Protein AF-A0A0L0F3C5-F1 (afdb_monomer_lite)

pLDDT: mean 93.69, std 4.96, range [77.5, 98.19]

Radius of gyration: 15.8 Å; chains: 1; bounding box: 33×23×44 Å

Foldseek 3Di:
DWDADPVVRWIKDKDAWDWDWPQPVHDDIDIATADKIWIATPVPGDIKIKGRDDADPPDDDGRDMDIDD

Organism: NCBI:txid667725

Structure (mmCIF, N/CA/C/O backbone):
data_AF-A0A0L0F3C5-F1
#
_entry.id   AF-A0A0L0F3C5-F1
#
loop_
_atom_site.group_PDB
_atom_site.id
_atom_site.type_symbol
_atom_site.label_atom_id
_atom_site.label_alt_id
_atom_site.label_comp_id
_atom_site.label_asym_id
_atom_site.label_entity_id
_atom_site.label_seq_id
_atom_site.pdbx_PDB_ins_code
_atom_site.Cartn_x
_atom_site.Cartn_y
_atom_site.Cartn_z
_atom_site.occupancy
_atom_site.B_iso_or_equiv
_atom_site.auth_seq_id
_atom_site.auth_comp_id
_atom_site.auth_asym_id
_atom_site.auth_atom_id
_atom_site.pdbx_PDB_model_num
ATOM 1 N N . MET A 1 1 ? -9.447 -7.553 0.091 1.00 94.50 1 MET A N 1
ATOM 2 C CA . MET A 1 1 ? -8.881 -8.374 1.184 1.00 94.50 1 MET A CA 1
ATOM 3 C C . MET A 1 1 ? -9.613 -8.038 2.475 1.00 94.50 1 MET A C 1
ATOM 5 O O . MET A 1 1 ? -10.017 -6.892 2.620 1.00 94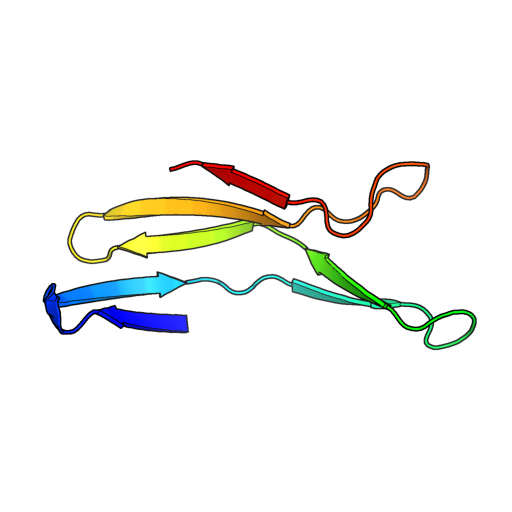.50 1 MET A O 1
ATOM 9 N N . LYS A 1 2 ? -9.817 -9.004 3.378 1.00 96.12 2 LYS A N 1
ATOM 10 C CA . LYS A 1 2 ? -10.347 -8.751 4.727 1.00 96.12 2 LYS A CA 1
ATOM 11 C C . LYS A 1 2 ? -9.247 -8.972 5.760 1.00 96.12 2 LYS A C 1
ATOM 13 O O . LYS A 1 2 ? -8.513 -9.949 5.642 1.00 96.12 2 LYS A O 1
ATOM 18 N N . LEU A 1 3 ? -9.148 -8.079 6.736 1.00 96.62 3 LEU A N 1
ATOM 19 C CA . LEU A 1 3 ? -8.221 -8.159 7.861 1.00 96.62 3 LEU A CA 1
ATOM 20 C C . LEU A 1 3 ? -9.027 -8.117 9.160 1.00 96.62 3 LEU A C 1
ATOM 22 O O . LEU A 1 3 ? -9.873 -7.246 9.324 1.00 96.62 3 LEU A O 1
ATOM 26 N N . HIS A 1 4 ? -8.764 -9.054 10.066 1.00 97.31 4 HIS A N 1
ATOM 27 C CA . HIS A 1 4 ? -9.405 -9.110 11.377 1.00 97.31 4 HIS A CA 1
ATOM 28 C C . HIS A 1 4 ? -8.372 -8.753 12.448 1.00 97.31 4 HIS A C 1
ATOM 30 O O . HIS A 1 4 ? -7.386 -9.475 12.607 1.00 97.31 4 HIS A O 1
ATOM 36 N N . LEU A 1 5 ? -8.591 -7.653 13.170 1.00 95.75 5 LEU A N 1
ATOM 37 C CA . LEU A 1 5 ? -7.787 -7.273 14.331 1.00 95.75 5 LEU A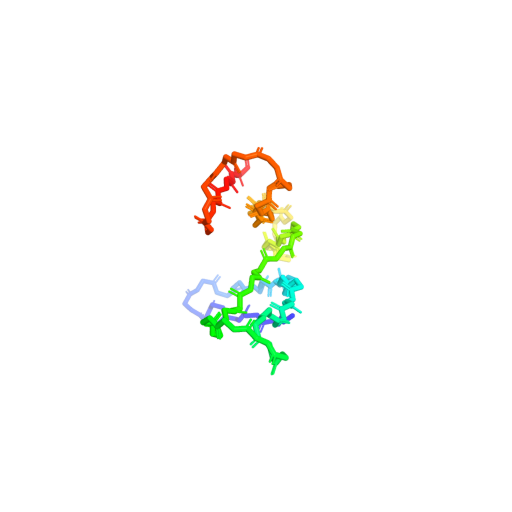 CA 1
ATOM 38 C C . LEU A 1 5 ? -8.439 -7.853 15.585 1.00 95.75 5 LEU A C 1
ATOM 40 O O . LEU A 1 5 ? -9.361 -7.270 16.146 1.00 95.75 5 LEU A O 1
ATOM 44 N N . GLN A 1 6 ? -7.961 -9.026 16.007 1.00 95.50 6 GLN A N 1
ATOM 45 C CA . GLN A 1 6 ? -8.579 -9.813 17.081 1.00 95.50 6 GLN A CA 1
ATOM 46 C C . GLN A 1 6 ? -8.587 -9.096 18.436 1.00 95.50 6 GLN A C 1
ATOM 48 O O . GLN A 1 6 ? -9.552 -9.221 19.179 1.00 95.50 6 GLN A O 1
ATOM 53 N N . GLU A 1 7 ? -7.539 -8.332 18.752 1.00 97.19 7 GLU A N 1
ATOM 54 C CA . GLU A 1 7 ? -7.426 -7.621 20.035 1.00 97.19 7 GLU A CA 1
ATOM 55 C C . GLU A 1 7 ? -8.464 -6.501 20.195 1.00 97.19 7 GLU A C 1
ATOM 57 O O . GLU A 1 7 ? -8.851 -6.183 21.317 1.00 97.19 7 GLU A O 1
ATOM 62 N N . LEU A 1 8 ? -8.917 -5.919 19.081 1.00 96.00 8 LEU A N 1
ATOM 63 C CA . LEU A 1 8 ? -9.876 -4.810 19.056 1.00 96.00 8 LEU A CA 1
ATOM 64 C C . LEU A 1 8 ? -11.277 -5.242 18.594 1.00 96.00 8 LEU A C 1
ATOM 66 O O . LEU A 1 8 ? -12.186 -4.421 18.578 1.00 96.00 8 LEU A O 1
ATOM 70 N N . ASP A 1 9 ? -11.447 -6.514 18.219 1.00 96.62 9 ASP A N 1
ATOM 71 C CA . ASP A 1 9 ? -12.654 -7.055 17.578 1.00 96.62 9 ASP A CA 1
ATOM 72 C C . ASP A 1 9 ? -13.110 -6.241 16.347 1.00 96.62 9 ASP A C 1
ATOM 74 O O . ASP A 1 9 ? -14.296 -6.003 16.102 1.00 96.62 9 ASP A O 1
ATOM 78 N N . GLU A 1 10 ? -12.142 -5.787 15.546 1.00 97.56 10 GLU A N 1
ATOM 79 C CA . GLU A 1 10 ? -12.398 -4.964 14.363 1.00 97.56 10 GLU A CA 1
ATOM 80 C C . GLU A 1 10 ? -12.151 -5.720 13.058 1.00 97.56 10 GLU A C 1
ATOM 82 O O . GLU A 1 10 ? -11.219 -6.524 12.926 1.00 97.56 10 GLU A O 1
ATOM 87 N N . VAL A 1 11 ? -12.971 -5.413 12.052 1.00 97.88 11 VAL A N 1
ATOM 88 C CA . VAL A 1 11 ? -12.855 -5.978 10.708 1.00 97.88 11 VAL A CA 1
ATOM 89 C C . VAL A 1 11 ? -12.594 -4.872 9.705 1.00 97.88 11 VAL A C 1
ATOM 91 O O . VAL A 1 11 ? -13.380 -3.944 9.567 1.00 97.88 11 VAL A O 1
ATOM 94 N N . TYR A 1 12 ? -11.523 -5.019 8.937 1.00 98.12 12 TYR A N 1
ATOM 95 C CA . TYR A 1 12 ? -11.136 -4.078 7.900 1.00 98.12 12 TYR A CA 1
ATOM 96 C C . TYR A 1 12 ? -11.291 -4.699 6.520 1.00 98.12 12 TYR A C 1
ATOM 98 O O . TYR A 1 12 ? -10.921 -5.858 6.291 1.00 98.12 12 TYR A O 1
ATOM 106 N N . THR A 1 13 ? -11.795 -3.917 5.572 1.00 98.19 13 THR A N 1
ATOM 107 C CA . THR A 1 13 ? -11.726 -4.247 4.149 1.00 98.19 13 THR A CA 1
ATOM 108 C C . THR A 1 13 ? -10.666 -3.391 3.476 1.00 98.19 13 THR A C 1
ATOM 110 O O . THR A 1 13 ? -10.572 -2.190 3.699 1.00 98.19 13 THR A O 1
ATOM 113 N N . ILE A 1 14 ? -9.813 -4.045 2.691 1.00 98.06 14 ILE A N 1
ATOM 114 C CA . ILE A 1 14 ? -8.665 -3.422 2.035 1.00 98.06 14 ILE A CA 1
ATOM 115 C C . ILE A 1 14 ? -8.729 -3.744 0.546 1.00 98.06 14 ILE A C 1
ATOM 117 O O . ILE A 1 14 ? -8.740 -4.927 0.170 1.00 98.06 14 ILE A O 1
ATOM 121 N N . THR A 1 15 ? -8.783 -2.729 -0.315 1.00 98.06 15 THR A N 1
ATOM 122 C CA . THR A 1 15 ? -8.607 -2.927 -1.763 1.00 98.06 15 THR A CA 1
ATOM 123 C C . THR A 1 15 ? -7.125 -3.096 -2.099 1.00 98.06 15 THR A C 1
ATOM 125 O O . THR A 1 15 ? -6.252 -2.665 -1.355 1.00 98.06 15 THR A O 1
ATOM 128 N N . LEU A 1 16 ? -6.814 -3.785 -3.196 1.00 96.81 16 LEU A N 1
ATOM 129 C CA . LEU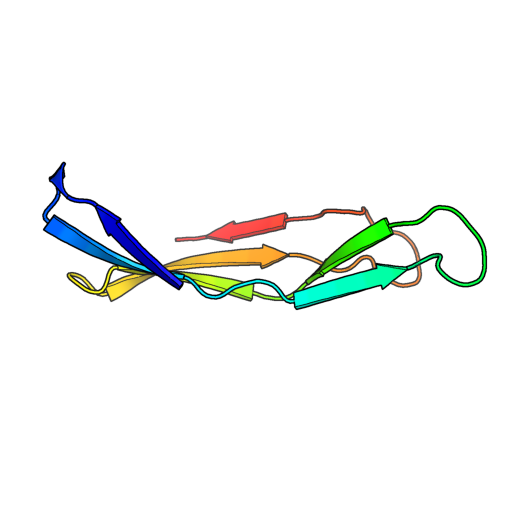 A 1 16 ? -5.427 -3.959 -3.633 1.00 96.81 16 LEU A CA 1
ATOM 130 C C . LEU A 1 16 ? -5.105 -2.967 -4.751 1.00 96.81 16 LEU A C 1
ATOM 132 O O . LEU A 1 16 ? -5.986 -2.686 -5.569 1.00 96.81 16 LEU A O 1
ATOM 136 N N . PRO A 1 17 ? -3.862 -2.459 -4.818 1.00 96.31 17 PRO A N 1
ATOM 137 C CA . PRO A 1 17 ? -3.454 -1.628 -5.934 1.00 96.31 17 PRO A CA 1
ATOM 138 C C . PRO A 1 17 ? -3.364 -2.472 -7.209 1.00 96.31 17 PRO A C 1
ATOM 140 O O . PRO A 1 17 ? -3.154 -3.688 -7.174 1.00 96.31 17 PRO A O 1
ATOM 143 N N . SER A 1 18 ? -3.477 -1.807 -8.353 1.00 95.69 18 SER A N 1
ATOM 144 C CA . SER A 1 18 ? -3.098 -2.405 -9.633 1.00 95.69 18 SER A CA 1
ATOM 145 C C . SER A 1 18 ? -1.575 -2.528 -9.728 1.00 95.69 18 SER A C 1
ATOM 147 O O . SER A 1 18 ? -0.849 -1.748 -9.109 1.00 95.69 18 SER A O 1
ATOM 149 N N . ALA A 1 19 ? -1.091 -3.487 -10.515 1.00 94.81 19 ALA A N 1
ATOM 150 C CA . ALA A 1 19 ? 0.331 -3.675 -10.776 1.00 94.81 19 ALA A CA 1
ATOM 151 C C . ALA A 1 19 ? 0.575 -3.833 -12.277 1.00 94.81 19 ALA A C 1
ATOM 153 O O . ALA A 1 19 ? -0.131 -4.581 -12.954 1.00 94.81 19 ALA A O 1
ATOM 154 N N . ILE A 1 20 ? 1.595 -3.149 -12.790 1.00 91.88 20 ILE A N 1
ATOM 155 C CA . ILE A 1 20 ? 2.045 -3.265 -14.178 1.00 91.88 20 ILE A CA 1
ATOM 156 C C . ILE A 1 20 ? 3.530 -3.600 -14.179 1.00 91.88 20 ILE A C 1
ATOM 158 O O . ILE A 1 20 ? 4.320 -2.977 -13.471 1.00 91.88 20 ILE A O 1
ATOM 162 N N . VAL A 1 21 ? 3.916 -4.573 -15.000 1.00 93.00 21 VAL A N 1
ATOM 163 C CA . VAL A 1 21 ? 5.316 -4.956 -15.187 1.00 93.00 21 VAL A CA 1
ATOM 164 C C . VAL A 1 21 ? 5.861 -4.276 -16.442 1.00 93.00 21 VAL A C 1
ATOM 166 O O . VAL A 1 21 ? 5.311 -4.427 -17.532 1.00 93.00 21 VAL A O 1
ATOM 169 N N . LYS A 1 22 ? 6.948 -3.521 -16.287 1.00 90.69 22 LYS A N 1
ATOM 170 C CA . LYS A 1 22 ? 7.673 -2.821 -17.355 1.00 90.69 22 LYS A CA 1
ATOM 171 C C . LYS A 1 22 ? 9.045 -3.464 -17.574 1.00 90.69 22 LYS A C 1
ATOM 173 O 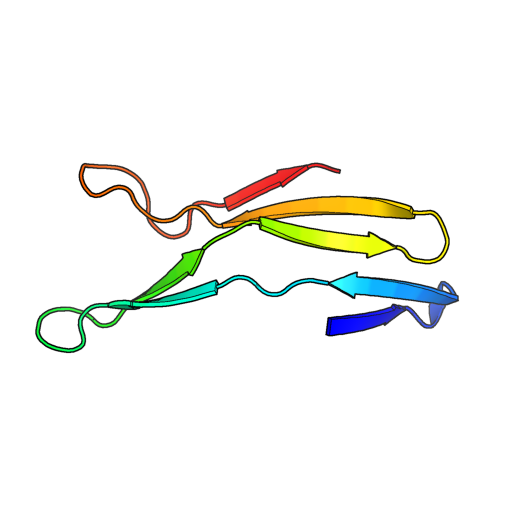O . LYS A 1 22 ? 9.585 -4.103 -16.675 1.00 90.69 22 LYS A O 1
ATOM 178 N N . GLY A 1 23 ? 9.611 -3.266 -18.768 1.00 91.44 23 GLY A N 1
ATOM 179 C CA . GLY A 1 23 ? 10.967 -3.719 -19.113 1.00 91.44 23 GLY A CA 1
ATOM 180 C C . GLY A 1 23 ? 11.067 -5.137 -19.688 1.00 91.44 23 GLY A C 1
ATOM 181 O O . GLY A 1 23 ? 12.171 -5.604 -19.930 1.00 91.44 23 GLY A O 1
ATOM 182 N N . ILE A 1 24 ? 9.935 -5.807 -19.951 1.00 91.94 24 ILE A N 1
ATOM 183 C CA . ILE A 1 24 ? 9.908 -7.213 -20.406 1.00 91.94 24 ILE A CA 1
ATOM 184 C C . ILE A 1 24 ? 10.615 -7.406 -21.753 1.00 91.94 24 ILE A C 1
ATOM 186 O O . ILE A 1 24 ? 11.291 -8.408 -21.955 1.00 91.94 24 ILE A O 1
ATOM 190 N N . PHE A 1 25 ? 10.455 -6.459 -22.679 1.00 91.81 25 PHE A N 1
ATOM 191 C CA . PHE A 1 25 ? 11.094 -6.546 -23.992 1.00 91.81 25 PHE A CA 1
ATOM 192 C C . PHE A 1 25 ? 12.522 -5.995 -23.977 1.00 91.81 25 PHE A C 1
ATOM 194 O O . PHE A 1 25 ? 13.409 -6.599 -24.570 1.00 91.81 25 PHE A O 1
ATOM 201 N N . PHE A 1 26 ? 12.749 -4.866 -23.297 1.00 82.81 26 PHE A N 1
ATOM 202 C CA . PHE A 1 26 ? 14.048 -4.198 -23.210 1.00 82.81 26 PHE A CA 1
ATOM 203 C C . PHE A 1 26 ? 14.131 -3.349 -21.933 1.00 82.81 26 PHE A C 1
ATOM 205 O O . PHE A 1 26 ? 13.160 -2.680 -21.569 1.00 82.81 26 PHE A O 1
ATOM 212 N N . GLY A 1 27 ? 15.310 -3.313 -21.303 1.00 86.81 27 GLY A N 1
ATOM 213 C CA . GLY A 1 27 ? 15.596 -2.495 -20.117 1.00 86.81 27 GLY A CA 1
ATOM 214 C C . GLY A 1 27 ? 15.498 -3.251 -18.787 1.00 86.81 27 GLY A C 1
ATOM 215 O O . GLY A 1 27 ? 15.373 -4.471 -18.748 1.00 86.81 27 GLY A O 1
ATOM 216 N N . THR A 1 28 ? 15.599 -2.515 -17.678 1.00 90.88 28 THR A N 1
ATOM 217 C CA . THR A 1 28 ? 15.506 -3.080 -16.324 1.00 90.88 28 THR A CA 1
ATOM 218 C C . THR A 1 28 ? 14.055 -3.396 -15.978 1.00 90.88 28 THR A C 1
ATOM 220 O O . THR A 1 28 ? 13.180 -2.537 -16.101 1.00 90.88 28 THR A O 1
ATOM 223 N N . MET A 1 29 ? 13.812 -4.617 -15.506 1.00 94.12 29 MET A N 1
ATOM 224 C CA . MET A 1 29 ? 12.500 -5.048 -15.028 1.00 94.12 29 MET A CA 1
ATOM 225 C C . MET A 1 29 ? 12.039 -4.199 -13.843 1.00 94.12 29 MET A C 1
ATOM 227 O O . MET A 1 29 ? 12.775 -4.019 -12.873 1.00 94.12 29 MET A O 1
ATOM 231 N N . MET A 1 30 ? 10.801 -3.714 -13.908 1.00 89.75 30 MET A N 1
ATOM 232 C CA . MET A 1 30 ? 10.195 -2.927 -12.839 1.00 89.75 30 MET A CA 1
ATOM 233 C C . MET A 1 30 ? 8.714 -3.263 -12.685 1.00 89.75 30 MET A C 1
ATOM 235 O O . MET A 1 30 ? 7.998 -3.387 -13.677 1.00 89.75 30 MET A O 1
ATOM 239 N N . VAL A 1 31 ? 8.251 -3.356 -11.438 1.00 92.75 31 VAL A N 1
ATOM 240 C CA . VAL A 1 31 ? 6.824 -3.390 -11.109 1.00 92.75 31 VAL A CA 1
ATOM 241 C C . VAL A 1 31 ? 6.403 -2.002 -10.660 1.00 92.75 31 VAL A C 1
ATOM 243 O O . VAL A 1 31 ? 6.995 -1.429 -9.749 1.00 92.75 31 VAL A O 1
ATOM 246 N N . GLU A 1 32 ? 5.377 -1.466 -11.302 1.00 93.25 32 GLU A N 1
ATOM 247 C CA . GLU A 1 32 ? 4.765 -0.207 -10.920 1.00 93.25 32 GLU A CA 1
ATOM 248 C C . GLU A 1 32 ? 3.372 -0.459 -10.358 1.00 93.25 32 GLU A C 1
ATOM 250 O O . GLU A 1 32 ? 2.523 -1.062 -11.018 1.00 93.25 32 GLU A O 1
ATOM 255 N N . LEU A 1 33 ? 3.159 0.010 -9.130 1.00 95.62 33 LEU A N 1
ATOM 256 C CA . LEU A 1 33 ? 1.859 -0.018 -8.478 1.00 95.62 33 LEU A CA 1
ATOM 257 C C . LEU A 1 33 ? 1.070 1.243 -8.827 1.00 95.62 33 LEU A C 1
ATOM 259 O O . LEU A 1 33 ? 1.647 2.323 -8.966 1.00 95.62 33 LEU A O 1
ATOM 263 N N . GLY A 1 34 ? -0.245 1.104 -8.959 1.00 95.31 34 GLY A N 1
ATOM 264 C CA . GLY A 1 34 ? -1.119 2.209 -9.331 1.00 95.31 34 GLY A CA 1
ATOM 265 C C . GLY A 1 34 ? -2.516 2.124 -8.730 1.00 95.31 34 GLY A C 1
ATOM 266 O O . GLY A 1 34 ? -3.038 1.030 -8.494 1.00 95.31 34 GLY A O 1
ATOM 267 N N . GLY A 1 35 ? -3.138 3.290 -8.577 1.00 96.12 35 GLY A N 1
ATOM 268 C CA . GLY A 1 35 ? -4.528 3.447 -8.150 1.00 96.12 35 GLY A CA 1
ATOM 269 C C . GLY A 1 35 ? -4.685 3.701 -6.652 1.00 96.12 35 GLY A C 1
ATOM 270 O O . GLY A 1 35 ? -3.709 3.694 -5.898 1.00 96.12 35 GLY A O 1
ATOM 271 N N . THR A 1 36 ? -5.931 3.936 -6.243 1.00 97.44 36 THR A N 1
ATOM 272 C CA . THR A 1 36 ? -6.303 4.229 -4.855 1.00 97.44 36 THR A CA 1
ATOM 273 C C . THR A 1 36 ? -6.642 2.946 -4.108 1.00 97.44 36 THR A C 1
ATOM 275 O O . THR A 1 36 ? -7.556 2.201 -4.476 1.00 97.44 36 THR A O 1
ATOM 278 N N . VAL A 1 37 ? -5.913 2.706 -3.028 1.00 98.19 37 VAL A N 1
ATOM 279 C CA . VAL A 1 37 ? -6.219 1.690 -2.029 1.00 98.19 37 VAL A CA 1
ATOM 280 C C . VAL A 1 37 ? -7.067 2.317 -0.935 1.00 98.19 37 VAL A C 1
ATOM 282 O O . VAL A 1 37 ? -6.723 3.372 -0.412 1.00 98.19 37 VAL A O 1
ATOM 285 N N . LYS A 1 38 ? -8.161 1.648 -0.574 1.00 98.00 38 LYS A N 1
ATOM 286 C CA . LYS A 1 38 ? -9.022 2.025 0.546 1.00 98.00 38 LYS A CA 1
ATOM 287 C C . LYS A 1 38 ? -8.891 0.996 1.653 1.00 98.00 38 LYS A C 1
ATOM 289 O O . LYS A 1 38 ? -8.950 -0.202 1.373 1.00 98.00 38 LYS A O 1
ATOM 294 N N . VAL A 1 39 ? -8.725 1.477 2.878 1.00 98.06 39 VAL A N 1
ATOM 295 C CA . VAL A 1 39 ? -8.770 0.699 4.115 1.00 98.06 39 VAL A CA 1
ATOM 296 C C . VAL A 1 39 ? -9.979 1.184 4.897 1.00 98.06 39 VAL A C 1
ATOM 298 O O . VAL A 1 39 ? -9.961 2.287 5.430 1.00 98.06 39 VAL A O 1
ATOM 301 N N . GLU A 1 40 ? -11.031 0.378 4.941 1.00 98.19 40 GLU A N 1
ATOM 302 C CA . GLU A 1 40 ? -12.287 0.721 5.605 1.00 98.19 40 GLU A CA 1
ATOM 303 C C . GLU A 1 40 ? -12.494 -0.170 6.828 1.00 98.19 40 GLU A C 1
ATOM 305 O O . GLU A 1 40 ? -12.477 -1.399 6.712 1.00 98.19 40 GLU A O 1
ATOM 310 N N . ASN A 1 41 ? -12.694 0.449 7.991 1.00 97.62 41 ASN A N 1
ATOM 311 C CA . ASN A 1 41 ? -13.118 -0.226 9.211 1.00 97.62 41 ASN A CA 1
ATOM 312 C C . ASN A 1 41 ? -14.632 -0.477 9.140 1.00 97.62 41 ASN A C 1
ATOM 314 O O . ASN A 1 41 ? -15.432 0.454 9.143 1.00 97.62 41 ASN A O 1
ATOM 318 N N . MET A 1 42 ? -15.040 -1.742 9.106 1.00 96.94 42 MET A N 1
ATOM 319 C CA . MET A 1 42 ? -16.442 -2.143 8.960 1.00 96.94 42 MET A CA 1
ATOM 320 C C . MET A 1 42 ? -17.274 -1.903 10.225 1.00 96.94 42 MET A C 1
ATOM 322 O O . MET A 1 42 ? -18.501 -1.935 10.158 1.00 96.94 42 MET A O 1
ATOM 326 N N . ASN A 1 43 ? -16.633 -1.691 11.376 1.00 96.44 43 ASN A N 1
ATOM 327 C CA . ASN A 1 43 ? -17.310 -1.478 12.651 1.00 96.44 43 ASN A CA 1
ATOM 328 C C . ASN A 1 43 ? -17.783 -0.023 12.798 1.00 96.44 43 ASN A C 1
ATOM 330 O O . ASN A 1 43 ? -18.845 0.215 13.369 1.00 96.44 43 ASN A O 1
ATOM 334 N N . ASN A 1 44 ? -17.006 0.948 12.304 1.00 95.62 44 ASN A N 1
ATOM 335 C CA . ASN A 1 44 ? -17.278 2.381 12.496 1.00 95.62 44 ASN A CA 1
ATOM 336 C C . ASN A 1 44 ? -17.285 3.219 11.203 1.00 95.62 44 ASN A C 1
ATOM 338 O O . ASN A 1 44 ? -17.604 4.405 11.260 1.00 95.62 44 ASN A O 1
ATOM 342 N N . GLY A 1 45 ? -16.970 2.627 10.048 1.00 95.06 45 GLY A N 1
ATOM 343 C CA . GLY A 1 45 ? -16.996 3.292 8.745 1.00 95.06 45 GLY A CA 1
ATOM 344 C C . GLY A 1 45 ? -15.847 4.272 8.501 1.00 95.06 45 GLY A C 1
ATOM 345 O O . GLY A 1 45 ? -15.903 5.027 7.534 1.00 95.06 45 GLY A O 1
ATOM 346 N N . LEU A 1 46 ? -14.817 4.298 9.355 1.00 96.88 46 LEU A N 1
ATOM 347 C CA . LEU A 1 46 ? -13.617 5.095 9.100 1.00 96.88 46 LEU A CA 1
ATOM 348 C C . LEU A 1 46 ? -12.875 4.546 7.879 1.00 96.88 46 LEU A C 1
ATOM 350 O O . LEU A 1 46 ? -12.657 3.337 7.768 1.00 96.88 46 LEU A O 1
ATOM 354 N N . VAL A 1 47 ? -12.462 5.446 6.987 1.00 97.56 47 VAL A N 1
ATOM 355 C CA . VAL A 1 47 ? -11.782 5.104 5.735 1.00 97.56 47 VAL A CA 1
ATOM 356 C C . VAL A 1 47 ? -10.457 5.840 5.666 1.00 97.56 47 VAL A C 1
ATOM 358 O O . VAL A 1 47 ? -10.433 7.058 5.715 1.00 97.56 47 VAL A O 1
ATOM 361 N N . ALA A 1 48 ? -9.368 5.104 5.479 1.00 98.00 48 ALA A N 1
ATOM 362 C CA . ALA A 1 48 ? -8.101 5.676 5.046 1.00 98.00 48 ALA A CA 1
ATOM 363 C C . ALA A 1 48 ? -7.879 5.375 3.562 1.00 98.00 48 ALA A C 1
ATOM 365 O O . ALA A 1 48 ? -8.127 4.258 3.094 1.00 98.00 48 ALA A O 1
ATOM 366 N N . GLU A 1 49 ? -7.381 6.361 2.822 1.00 98.06 49 GLU A N 1
ATOM 367 C CA . GLU A 1 49 ? -7.074 6.234 1.399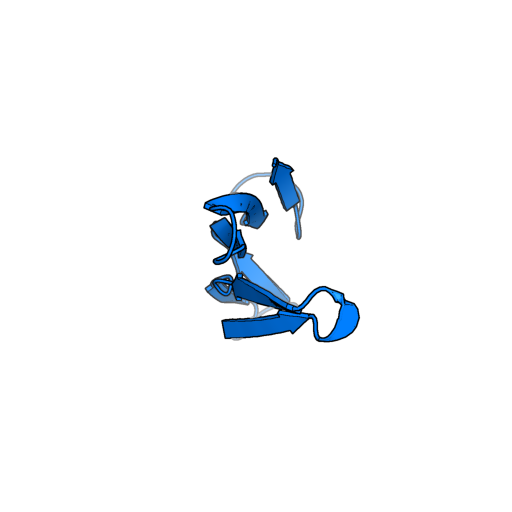 1.00 98.06 49 GLU A CA 1
ATOM 368 C C . GLU A 1 49 ? -5.574 6.396 1.151 1.00 98.06 49 GLU A C 1
ATOM 370 O O . GLU A 1 49 ? -4.911 7.264 1.723 1.00 98.06 49 GLU A O 1
ATOM 375 N N . VAL A 1 50 ? -5.034 5.543 0.279 1.00 97.94 50 VAL A N 1
ATOM 376 C CA . VAL A 1 50 ? -3.632 5.549 -0.142 1.00 97.94 50 VAL A CA 1
ATOM 377 C C . VAL A 1 50 ? -3.567 5.516 -1.664 1.00 97.94 50 VAL A C 1
ATOM 379 O O . VAL A 1 50 ? -3.961 4.538 -2.294 1.00 97.94 50 VAL A O 1
ATOM 382 N N . ASP A 1 51 ? -3.011 6.561 -2.260 1.00 97.38 51 ASP A N 1
ATOM 383 C CA . ASP A 1 51 ? -2.815 6.687 -3.698 1.00 97.38 51 ASP A CA 1
ATOM 384 C C . ASP A 1 51 ? -1.411 6.248 -4.102 1.00 97.38 51 ASP A C 1
ATOM 386 O O . ASP A 1 51 ? -0.418 6.913 -3.789 1.00 97.38 51 ASP A O 1
ATOM 390 N N . PHE A 1 52 ? -1.333 5.166 -4.877 1.00 96.44 52 PHE A N 1
ATOM 391 C CA . PHE A 1 52 ? -0.117 4.755 -5.571 1.00 96.44 52 PHE A CA 1
ATOM 392 C C . PHE A 1 52 ? -0.041 5.488 -6.910 1.00 96.44 52 PHE A C 1
ATOM 394 O O . PHE A 1 52 ? -0.822 5.225 -7.832 1.00 96.44 52 PHE A O 1
ATOM 401 N N . LYS A 1 53 ? 0.889 6.440 -7.020 1.00 93.25 53 LYS A N 1
ATOM 402 C CA . LYS A 1 53 ? 1.038 7.271 -8.216 1.00 93.25 53 LYS A CA 1
ATOM 403 C C . LYS A 1 53 ? 1.920 6.570 -9.234 1.00 93.25 53 LYS A C 1
ATOM 405 O O . LYS A 1 53 ? 3.087 6.273 -8.973 1.00 93.25 53 LYS A O 1
ATOM 410 N N . GLN A 1 54 ? 1.365 6.386 -10.425 1.00 89.19 54 GLN A N 1
ATOM 411 C CA . GLN A 1 54 ? 2.139 5.969 -11.583 1.00 89.19 54 GLN A CA 1
ATOM 412 C C . GLN A 1 54 ? 3.024 7.121 -12.048 1.00 89.19 54 GLN A C 1
ATOM 414 O O . GLN A 1 54 ? 2.617 8.287 -12.061 1.00 89.19 54 GLN A O 1
ATOM 419 N N . LYS A 1 55 ? 4.244 6.789 -12.451 1.00 87.06 55 LYS A N 1
ATOM 420 C CA . LYS A 1 55 ? 5.182 7.738 -13.014 1.00 87.06 55 LYS A CA 1
ATOM 421 C C . LYS A 1 55 ? 4.609 8.299 -14.324 1.00 87.06 55 LYS A C 1
ATOM 423 O O . LYS A 1 55 ? 4.297 7.527 -15.238 1.00 87.06 55 LYS A O 1
ATOM 428 N N . PRO A 1 56 ? 4.529 9.632 -14.460 1.00 83.56 56 PRO A N 1
ATOM 429 C CA . PRO A 1 56 ? 4.180 10.278 -15.718 1.00 83.56 56 PRO A CA 1
ATOM 430 C C . PRO A 1 56 ? 5.186 9.955 -16.831 1.00 83.56 56 PRO A C 1
ATOM 432 O O . PRO A 1 56 ? 6.349 9.650 -16.571 1.00 83.56 56 PRO A O 1
ATOM 435 N N . MET A 1 57 ? 4.771 10.091 -18.093 1.00 77.50 57 MET A N 1
ATOM 436 C CA . MET A 1 57 ? 5.675 9.857 -19.231 1.00 77.50 57 MET A CA 1
ATOM 437 C C . MET A 1 57 ? 6.859 10.837 -19.290 1.00 77.50 57 MET A C 1
ATOM 439 O O . MET A 1 57 ? 7.891 10.505 -19.866 1.00 77.50 57 MET A O 1
ATOM 443 N N . ILE A 1 58 ? 6.737 12.027 -18.692 1.00 81.38 58 ILE A N 1
ATOM 444 C CA . ILE A 1 58 ? 7.781 13.056 -18.691 1.00 81.38 58 ILE A CA 1
ATOM 445 C C . ILE A 1 58 ? 8.027 13.507 -17.250 1.00 81.38 58 ILE A C 1
ATOM 447 O O . ILE A 1 58 ? 7.149 14.081 -16.611 1.00 81.38 58 ILE A O 1
ATOM 451 N N . GLY A 1 59 ? 9.237 13.261 -16.744 1.00 81.38 59 GLY A N 1
ATOM 452 C CA . GLY A 1 59 ? 9.626 13.628 -15.381 1.00 81.38 59 GLY A CA 1
ATOM 453 C C . GLY A 1 59 ? 8.970 12.772 -14.288 1.00 81.38 59 GLY A C 1
ATOM 454 O O . GLY A 1 59 ? 8.485 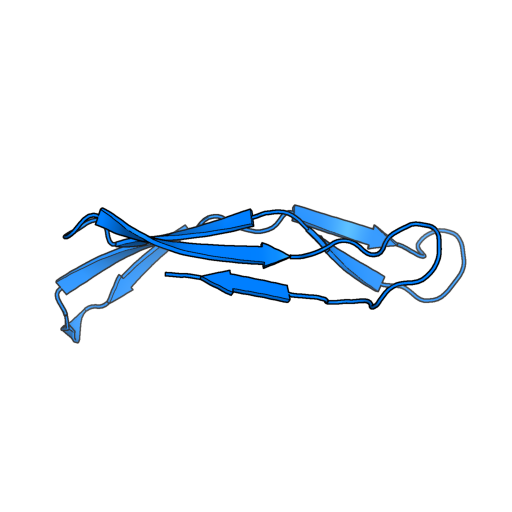11.669 -14.532 1.00 81.38 59 GLY A O 1
ATOM 455 N N . GLY A 1 60 ? 9.015 13.262 -13.049 1.00 82.75 60 GLY A N 1
ATOM 456 C CA . GLY A 1 60 ? 8.388 12.616 -11.892 1.00 82.75 60 GLY A CA 1
ATOM 457 C C . GLY A 1 60 ? 9.183 11.470 -11.253 1.00 82.75 60 GLY A C 1
ATOM 458 O O . GLY A 1 60 ? 10.164 10.951 -11.802 1.00 82.75 60 GLY A O 1
ATOM 459 N N . GLN A 1 61 ? 8.741 11.083 -10.057 1.00 84.75 61 GLN A N 1
ATOM 460 C CA . GLN A 1 61 ? 9.361 10.057 -9.220 1.00 84.75 61 GLN A CA 1
ATOM 461 C C . GLN A 1 61 ? 8.660 8.707 -9.389 1.00 84.75 61 GLN A C 1
ATOM 463 O O . GLN A 1 61 ? 7.452 8.643 -9.606 1.00 84.75 61 GLN A O 1
ATOM 468 N N . TYR A 1 62 ? 9.436 7.632 -9.289 1.00 86.06 62 TYR A N 1
ATOM 469 C CA . TYR A 1 62 ? 8.893 6.286 -9.149 1.00 86.06 62 TYR A CA 1
ATOM 470 C C . TYR A 1 62 ? 8.435 6.051 -7.709 1.00 86.06 62 TYR A C 1
ATOM 472 O O . TYR A 1 62 ? 8.979 6.659 -6.789 1.00 86.06 62 TYR A O 1
ATOM 480 N N . CYS A 1 63 ? 7.478 5.140 -7.525 1.00 88.69 63 CYS A N 1
ATOM 481 C CA . CYS A 1 63 ? 6.995 4.722 -6.204 1.00 88.69 63 CYS A CA 1
ATOM 482 C C . CYS A 1 63 ? 6.479 5.888 -5.340 1.00 88.69 63 CYS A C 1
ATOM 484 O O . CYS A 1 63 ? 6.599 5.856 -4.117 1.00 88.69 63 CYS A O 1
ATOM 486 N N . ALA A 1 64 ? 5.924 6.929 -5.966 1.00 93.75 64 ALA A N 1
ATOM 487 C CA . ALA A 1 64 ? 5.326 8.038 -5.239 1.00 93.75 64 ALA A CA 1
ATOM 488 C C . ALA A 1 64 ? 3.988 7.601 -4.623 1.00 93.75 64 ALA A C 1
ATOM 490 O O . ALA A 1 64 ? 3.132 7.041 -5.310 1.00 93.75 64 ALA A O 1
ATOM 491 N N . ILE A 1 65 ? 3.811 7.873 -3.330 1.00 95.50 65 ILE A N 1
ATOM 492 C CA . ILE A 1 65 ? 2.616 7.513 -2.561 1.00 95.50 65 ILE A CA 1
ATOM 493 C C . ILE A 1 65 ? 2.105 8.761 -1.835 1.00 95.50 65 ILE A C 1
ATOM 495 O O . ILE A 1 65 ? 2.899 9.558 -1.332 1.00 95.50 65 ILE A O 1
ATOM 499 N N . SER A 1 66 ? 0.789 8.948 -1.786 1.00 96.69 66 SER A N 1
ATOM 500 C CA . SER A 1 66 ? 0.132 9.918 -0.898 1.00 96.69 66 SER A CA 1
ATOM 501 C C . SER A 1 66 ? -1.051 9.272 -0.194 1.00 96.69 66 SER A C 1
ATOM 503 O O . SER A 1 66 ? -1.541 8.250 -0.656 1.00 96.69 66 SER A O 1
ATOM 505 N N . GLY A 1 67 ? -1.520 9.845 0.909 1.00 96.00 67 GLY A N 1
ATOM 506 C CA . GLY A 1 67 ? -2.691 9.310 1.593 1.00 96.00 67 GLY A CA 1
ATOM 507 C C . GLY A 1 67 ? -3.266 10.253 2.635 1.00 96.00 67 GLY A C 1
ATOM 508 O O . GLY A 1 67 ? -2.659 11.277 2.961 1.00 96.00 67 GLY A O 1
ATOM 509 N N . GLY A 1 68 ? -4.441 9.879 3.128 1.00 96.06 68 GLY A N 1
ATOM 510 C CA . GLY A 1 68 ? -5.213 10.598 4.134 1.00 96.06 68 GLY A CA 1
ATOM 511 C C . GLY A 1 68 ? -6.150 9.663 4.899 1.00 96.06 68 GLY A C 1
ATOM 512 O O . GLY A 1 68 ? -6.321 8.501 4.521 1.00 96.06 68 GLY A O 1
ATOM 513 N N . ILE A 1 69 ? -6.711 10.190 5.986 1.00 91.69 69 ILE A N 1
ATOM 514 C CA . ILE A 1 69 ? -7.715 9.558 6.856 1.00 91.69 69 ILE A CA 1
ATOM 515 C C . ILE A 1 69 ? -8.974 10.421 6.800 1.00 91.69 69 ILE A C 1
ATOM 517 O O . ILE A 1 69 ? -8.799 11.661 6.730 1.00 91.69 69 ILE A O 1
#

Sequence (69 aa):
MKLHLQELDEVYTITLPSAIVKGIFFGTMMVELGGTVKVENMNNGLVAEVDFKQKPMIGGQYCAISGGI

Secondary structure (DSSP, 8-state):
-EEEETTTTEEEEEPPPEEEEE-SSSS--EEEEEEEEEEEETTT--EEEEEEEPPPSSS--TTEEEEE-

InterPro domains:
  IPR000648 Oxysterol-binding protein [PF01237] (2-67)
  IPR000648 Oxysterol-binding protein [PTHR10972] (2-68)
  IPR037239 Oxysterol-binding protein superfamily [SSF144000] (2-69)